Protein AF-A0A7D8YJJ8-F1 (afdb_monomer)

Radius of gyration: 24.1 Å; Cα contacts (8 Å, |Δi|>4): 95; chains: 1; bounding box: 48×29×69 Å

Secondary structure (DSSP, 8-state):
--TTSHHHHHHHHHHHHTTS--S-PPP--EEEEE-EETTEE-TT-EEEE---TT--PPPEEEE--TTSEEEEE-

pLDDT: mean 83.35, std 16.24, range [48.56, 98.62]

Nearest PDB structures (foldseek):
  5bw0-assembly3_F  TM=2.840E-01  e=4.316E+00  Pseudomonas aeruginosa PAO1
  8twz-assembly1_A  TM=2.481E-01  e=8.423E+00  Dickeya dadantii

Mean predicted aligned error: 10.84 Å

Solvent-accessible surface area (backbone atoms only — not comparable to full-atom values): 4658 Å² total; per-residue (Å²): 138,80,78,79,63,58,64,59,53,55,52,56,57,59,59,60,66,68,75,73,76,70,92,69,73,80,91,62,46,83,46,74,52,70,41,64,54,98,86,38,59,36,49,75,41,80,49,73,49,72,53,53,99,90,49,93,60,66,70,32,67,35,56,18,38,84,74,4,38,36,65,37,66,76

Foldseek 3Di:
DPPPPVVVVVVVVVVVVVVPDDPDDPDWDKDKDFDDDPNAGDFQDKDKDDDDPPDPDDIWIFTAHPRRMTITID

Sequence (74 aa):
MPSLRLPLLSWAALTLVSIGCGSSGPQVNLVEGQVTMDGSPLAGSTVMFSPTPSSSGRAAAGVTDASGAYKLTL

Structure (mmCIF, N/CA/C/O backbone):
data_AF-A0A7D8YJJ8-F1
#
_entry.id   AF-A0A7D8YJJ8-F1
#
loop_
_atom_site.group_PDB
_atom_site.id
_atom_site.type_symbol
_atom_site.label_atom_id
_atom_site.label_alt_id
_atom_site.label_comp_id
_atom_site.label_asym_id
_atom_site.label_entity_id
_atom_site.label_seq_id
_atom_site.pdbx_PDB_ins_code
_atom_site.Cartn_x
_atom_site.Cartn_y
_atom_site.Cartn_z
_atom_site.occupancy
_atom_site.B_iso_or_equiv
_atom_site.auth_seq_id
_atom_site.auth_comp_id
_atom_site.auth_asym_id
_atom_site.auth_atom_id
_atom_site.pdbx_PDB_model_num
ATOM 1 N N . MET A 1 1 ? 35.083 -10.693 -53.843 1.00 50.28 1 MET A N 1
ATOM 2 C CA . MET A 1 1 ? 34.688 -11.511 -52.674 1.00 50.28 1 MET A CA 1
ATOM 3 C C . MET A 1 1 ? 33.906 -10.653 -51.660 1.00 50.28 1 MET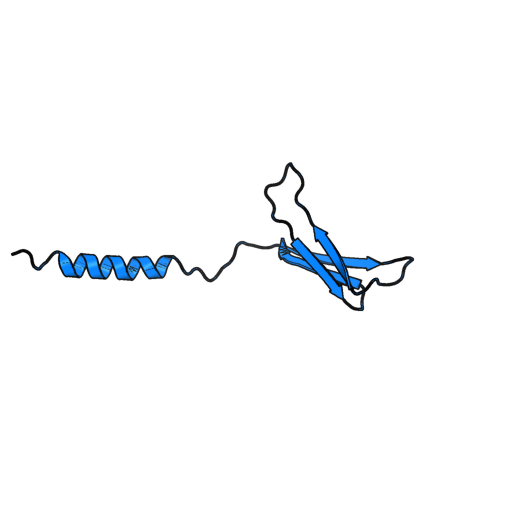 A C 1
ATOM 5 O O . MET A 1 1 ? 34.522 -10.176 -50.716 1.00 50.28 1 MET A O 1
ATOM 9 N N . PRO A 1 2 ? 32.589 -10.389 -51.829 1.00 48.56 2 PRO A N 1
ATOM 10 C CA . PRO A 1 2 ? 31.803 -9.626 -50.848 1.00 48.56 2 PRO A CA 1
ATOM 11 C C . PRO A 1 2 ? 30.833 -10.491 -50.012 1.00 48.56 2 PRO A C 1
ATOM 13 O O . PRO A 1 2 ? 29.990 -9.954 -49.305 1.00 48.56 2 PRO A O 1
ATOM 16 N N . SER A 1 3 ? 30.929 -11.823 -50.064 1.00 50.16 3 SER A N 1
ATOM 17 C CA . SER A 1 3 ? 29.972 -12.740 -49.420 1.00 50.16 3 SER A CA 1
ATOM 18 C C . SER A 1 3 ? 30.204 -12.975 -47.921 1.00 50.16 3 SER A C 1
ATOM 20 O O . SER A 1 3 ? 29.337 -13.530 -47.256 1.00 50.16 3 SER A O 1
ATOM 22 N N . LEU A 1 4 ? 31.336 -12.533 -47.358 1.00 52.72 4 LEU A N 1
ATOM 23 C CA . LEU A 1 4 ? 31.706 -12.844 -45.968 1.00 52.72 4 LEU A CA 1
ATOM 24 C C . LEU A 1 4 ? 31.136 -11.857 -44.925 1.00 52.72 4 LEU A C 1
ATOM 26 O O . LEU A 1 4 ? 31.262 -12.096 -43.730 1.00 52.72 4 LEU A O 1
ATOM 30 N N . ARG A 1 5 ? 30.501 -10.750 -45.346 1.00 55.50 5 ARG A N 1
ATOM 31 C CA . ARG A 1 5 ? 30.029 -9.688 -44.427 1.00 55.50 5 ARG A CA 1
ATOM 32 C C . ARG A 1 5 ? 28.540 -9.742 -44.071 1.00 55.50 5 ARG A C 1
ATOM 34 O O . ARG A 1 5 ? 28.160 -9.188 -43.047 1.00 55.50 5 ARG A O 1
ATOM 41 N N . LEU A 1 6 ? 27.711 -10.419 -44.870 1.00 55.56 6 LEU A N 1
ATOM 42 C CA . LEU A 1 6 ? 26.275 -10.567 -44.601 1.00 55.56 6 LEU A CA 1
ATOM 43 C C . LEU A 1 6 ? 25.943 -11.516 -43.429 1.00 55.56 6 LEU A C 1
ATOM 45 O O . LEU A 1 6 ? 25.178 -11.100 -42.562 1.00 55.56 6 LEU A O 1
ATOM 49 N N . PRO A 1 7 ? 26.507 -12.742 -43.332 1.00 56.31 7 PRO A N 1
ATOM 50 C CA . PRO A 1 7 ? 26.078 -13.698 -42.306 1.00 56.31 7 PRO A CA 1
ATOM 51 C C . PRO A 1 7 ? 26.528 -13.293 -40.895 1.00 56.31 7 PRO A C 1
ATOM 53 O O . PRO A 1 7 ? 25.825 -13.570 -39.927 1.00 56.31 7 PRO A O 1
ATOM 56 N N . LEU A 1 8 ? 27.654 -12.576 -40.769 1.00 58.16 8 LEU A N 1
ATOM 57 C CA . LEU A 1 8 ? 28.108 -12.014 -39.490 1.00 58.16 8 LEU A CA 1
ATOM 58 C C . LEU A 1 8 ? 27.148 -10.940 -38.958 1.00 58.16 8 LEU A C 1
ATOM 60 O O . LEU A 1 8 ? 26.916 -10.871 -37.753 1.00 58.16 8 LEU A O 1
ATOM 64 N N . LEU A 1 9 ? 26.571 -10.123 -39.846 1.00 60.91 9 LEU A N 1
ATOM 65 C CA . LEU A 1 9 ? 25.606 -9.088 -39.471 1.00 60.91 9 LEU A CA 1
ATOM 66 C C . LEU A 1 9 ? 24.282 -9.707 -39.000 1.00 60.91 9 LEU A C 1
ATOM 68 O O . LEU A 1 9 ? 23.693 -9.251 -38.023 1.00 60.91 9 LEU A O 1
ATOM 72 N N . SER A 1 10 ? 23.849 -10.784 -39.662 1.00 62.09 10 SER A N 1
ATOM 73 C CA . SER A 1 10 ? 22.655 -11.551 -39.293 1.00 62.09 10 SER A CA 1
ATOM 74 C C . SER A 1 10 ? 22.802 -12.237 -37.932 1.00 62.09 10 SER A C 1
ATOM 76 O O . SER A 1 10 ? 21.858 -12.245 -37.144 1.00 62.09 10 SER A O 1
ATOM 78 N N . TRP A 1 11 ? 23.988 -12.771 -37.623 1.00 63.38 11 TRP A N 1
ATOM 79 C CA . TRP A 1 11 ? 24.249 -13.405 -36.327 1.00 63.38 11 TRP A CA 1
ATOM 80 C C . TRP A 1 11 ? 24.319 -12.393 -35.180 1.00 63.38 11 TRP A C 1
ATOM 82 O O . TRP A 1 11 ? 23.796 -12.661 -34.100 1.00 63.38 11 TRP A O 1
ATOM 92 N N . ALA A 1 12 ? 24.899 -11.214 -35.427 1.00 67.00 12 ALA A N 1
ATOM 93 C CA . ALA A 1 12 ? 24.951 -10.123 -34.454 1.00 67.00 12 ALA A CA 1
ATOM 94 C C . ALA A 1 12 ? 23.560 -9.542 -34.136 1.00 67.00 12 ALA A C 1
ATOM 96 O O . ALA A 1 12 ? 23.290 -9.162 -33.000 1.00 67.00 12 ALA A O 1
ATOM 97 N N . ALA A 1 13 ? 22.652 -9.506 -35.115 1.00 66.75 13 ALA A N 1
ATOM 98 C CA . ALA A 1 13 ? 21.272 -9.081 -34.887 1.00 66.75 13 ALA A CA 1
ATOM 99 C C . ALA A 1 13 ? 20.492 -10.073 -34.003 1.00 66.75 13 ALA A C 1
ATOM 101 O O . ALA A 1 13 ? 19.671 -9.657 -33.187 1.00 66.75 13 ALA A O 1
ATOM 102 N N . LEU A 1 14 ? 20.770 -11.377 -34.126 1.00 65.62 14 LEU A N 1
ATOM 103 C CA . LEU A 1 14 ? 20.072 -12.424 -33.374 1.00 65.62 14 LEU A CA 1
ATOM 104 C C . LEU A 1 14 ? 20.489 -12.470 -31.893 1.00 65.62 14 LEU A C 1
ATOM 106 O O . LEU A 1 14 ? 19.655 -12.745 -31.034 1.00 65.62 14 LEU A O 1
ATOM 110 N N . THR A 1 15 ? 21.747 -12.148 -31.576 1.00 66.69 15 THR A N 1
ATOM 111 C CA . THR A 1 15 ? 22.232 -12.077 -30.186 1.00 66.69 15 THR A CA 1
ATOM 112 C C . THR A 1 15 ? 21.772 -10.816 -29.453 1.00 66.69 15 THR A C 1
ATOM 114 O O . THR A 1 15 ? 21.638 -10.847 -28.231 1.00 66.69 15 THR A O 1
ATOM 117 N N . LEU A 1 16 ? 21.472 -9.725 -30.167 1.00 65.56 16 LEU A N 1
ATOM 118 C CA . LEU A 1 16 ? 20.976 -8.478 -29.568 1.00 65.56 16 LEU A CA 1
ATOM 119 C C . LEU A 1 16 ? 19.562 -8.613 -28.981 1.00 65.56 16 LEU A C 1
ATOM 121 O O . LEU A 1 16 ? 19.252 -7.977 -27.976 1.00 65.56 16 LEU A O 1
ATOM 125 N N . VAL A 1 17 ? 18.716 -9.462 -29.569 1.00 66.62 17 VAL A N 1
ATOM 126 C CA . VAL A 1 17 ? 17.326 -9.657 -29.115 1.00 66.62 17 VAL A CA 1
ATOM 127 C C . VAL A 1 17 ? 17.261 -10.417 -27.782 1.00 66.62 17 VAL A C 1
ATOM 129 O O . VAL A 1 17 ? 16.346 -10.196 -26.992 1.00 66.62 17 VAL A O 1
ATOM 132 N N . SER A 1 18 ? 18.251 -11.260 -27.475 1.00 65.62 18 SER A N 1
ATOM 133 C CA . SER A 1 18 ? 18.253 -12.072 -26.249 1.00 65.62 18 SER A CA 1
ATOM 134 C C . SER A 1 18 ? 18.681 -11.332 -24.973 1.00 65.62 18 SER A C 1
ATOM 136 O O . SER A 1 18 ? 18.474 -11.855 -23.884 1.00 65.62 18 SER A O 1
ATOM 138 N N . ILE A 1 19 ? 19.251 -10.126 -25.070 1.00 68.00 19 ILE A N 1
ATOM 139 C CA . ILE A 1 19 ? 19.807 -9.389 -23.911 1.00 68.00 19 ILE A CA 1
ATOM 140 C C . ILE A 1 19 ? 18.758 -8.472 -23.247 1.00 68.00 19 ILE A C 1
ATOM 142 O O . ILE A 1 19 ? 18.987 -7.936 -22.168 1.00 68.00 19 ILE A O 1
ATOM 146 N N . GLY A 1 20 ? 17.592 -8.286 -23.877 1.00 63.94 20 GLY A N 1
ATOM 147 C CA . GLY A 1 20 ? 16.553 -7.359 -23.409 1.00 63.94 20 GLY A CA 1
ATOM 148 C C . GLY A 1 20 ? 15.438 -7.977 -22.558 1.00 63.94 20 GLY A C 1
ATOM 149 O O . GLY A 1 20 ? 14.653 -7.237 -21.973 1.00 63.94 20 GLY A O 1
ATOM 150 N N . CYS A 1 21 ? 15.339 -9.307 -22.470 1.00 69.62 21 CYS A N 1
ATOM 151 C CA . CYS A 1 21 ? 14.278 -9.991 -21.722 1.00 69.62 21 CYS A CA 1
ATOM 152 C C . CYS A 1 21 ? 14.822 -10.507 -20.380 1.00 69.62 21 CYS A C 1
ATOM 154 O O . CYS A 1 21 ? 15.093 -11.692 -20.207 1.00 69.62 21 CYS A O 1
ATOM 156 N N . GLY A 1 22 ? 15.047 -9.592 -19.436 1.00 65.56 22 GLY A N 1
ATOM 157 C CA . GLY A 1 22 ? 15.351 -9.942 -18.049 1.00 65.56 22 GLY A CA 1
ATOM 158 C C . GLY A 1 22 ? 14.056 -10.199 -17.279 1.00 65.56 22 GLY A C 1
ATOM 159 O O . GLY A 1 22 ? 13.224 -9.306 -17.167 1.00 65.56 22 GLY A O 1
ATOM 160 N N . SER A 1 23 ? 13.881 -11.403 -16.734 1.00 66.31 23 SER A N 1
ATOM 161 C CA . SER A 1 23 ? 12.687 -11.825 -15.977 1.00 66.31 23 SER A CA 1
ATOM 162 C C . SER A 1 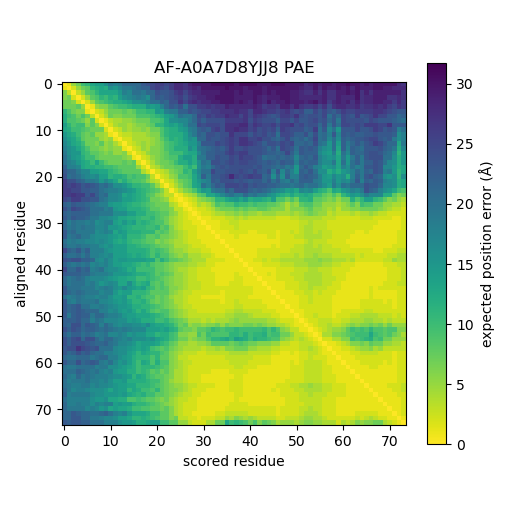23 ? 12.542 -11.178 -14.593 1.00 66.31 23 SER A C 1
ATOM 164 O O . SER A 1 23 ? 11.594 -11.473 -13.869 1.00 66.31 23 SER A O 1
ATOM 166 N N . SER A 1 24 ? 13.491 -10.335 -14.197 1.00 72.75 24 SER A N 1
ATOM 167 C CA . SER A 1 24 ? 13.560 -9.766 -12.858 1.00 72.75 24 SER A CA 1
ATOM 168 C C . SER A 1 24 ? 13.193 -8.292 -12.932 1.00 72.75 24 SER A C 1
ATOM 170 O O . SER A 1 24 ? 13.968 -7.475 -13.427 1.00 72.7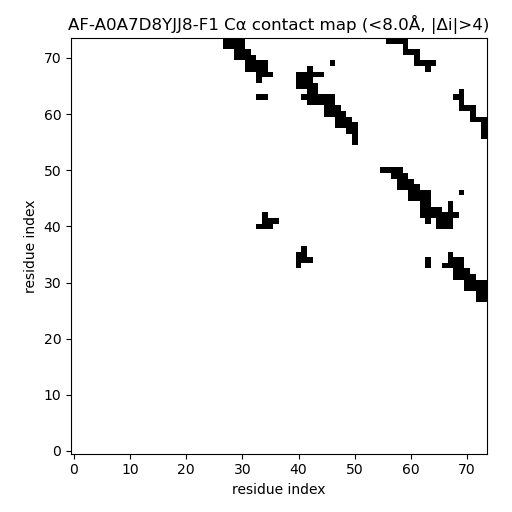5 24 SER A O 1
ATOM 172 N N . GLY A 1 25 ? 11.988 -7.963 -12.463 1.00 71.00 25 GLY A N 1
ATOM 173 C CA . GLY A 1 25 ? 11.587 -6.579 -12.231 1.00 71.00 25 GLY A CA 1
ATOM 174 C C . GLY A 1 25 ? 12.505 -5.884 -11.214 1.00 71.00 25 GLY A C 1
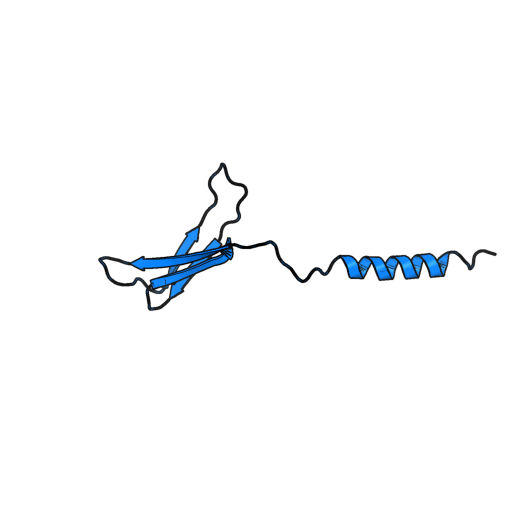ATOM 175 O O . GLY A 1 25 ? 13.355 -6.534 -10.597 1.00 71.00 25 GLY A O 1
ATOM 176 N N . PRO A 1 26 ? 12.359 -4.562 -11.029 1.00 76.12 26 PRO A N 1
ATOM 177 C CA . PRO A 1 26 ? 13.083 -3.851 -9.980 1.00 76.12 26 PRO A CA 1
ATOM 178 C C . PRO A 1 26 ? 12.864 -4.531 -8.621 1.00 76.12 26 PRO A C 1
ATOM 180 O O . PRO A 1 26 ? 11.798 -5.094 -8.371 1.00 76.12 26 PRO A O 1
ATOM 183 N N . GLN A 1 27 ? 13.875 -4.489 -7.748 1.00 80.94 27 GLN A N 1
ATOM 184 C CA . GLN A 1 27 ? 13.693 -4.918 -6.362 1.00 80.94 27 GLN A CA 1
ATOM 185 C C . GLN A 1 27 ? 12.566 -4.096 -5.741 1.00 80.94 27 GLN A C 1
ATOM 187 O O . GLN A 1 27 ? 12.638 -2.869 -5.740 1.00 80.94 27 GLN A O 1
ATOM 192 N N . VAL A 1 28 ? 11.551 -4.792 -5.235 1.00 86.81 28 VAL A N 1
ATOM 193 C CA . VAL A 1 28 ? 10.432 -4.188 -4.517 1.00 86.81 28 VAL A CA 1
ATOM 194 C C . VAL A 1 28 ? 10.461 -4.601 -3.057 1.00 86.81 28 VAL A C 1
ATOM 196 O O . VAL A 1 28 ? 10.825 -5.734 -2.729 1.00 86.81 28 VAL A O 1
ATOM 199 N N . ASN A 1 29 ? 10.036 -3.694 -2.190 1.00 88.62 29 ASN A N 1
ATOM 200 C CA . ASN A 1 29 ? 9.826 -3.975 -0.778 1.00 88.62 29 ASN A CA 1
ATOM 201 C C . ASN A 1 29 ? 8.343 -4.235 -0.519 1.00 88.62 29 ASN A C 1
ATOM 203 O O . ASN A 1 29 ? 7.486 -3.470 -0.960 1.00 88.62 29 ASN A O 1
ATOM 207 N N . LEU A 1 30 ? 8.037 -5.305 0.217 1.00 92.75 30 LEU A N 1
ATOM 208 C CA . LEU A 1 30 ? 6.677 -5.594 0.662 1.00 92.75 30 LEU A CA 1
ATOM 209 C C . LEU A 1 30 ? 6.371 -4.797 1.934 1.00 92.75 30 LEU A C 1
ATOM 211 O O . LEU A 1 30 ? 7.090 -4.905 2.926 1.00 92.75 30 LEU A O 1
ATOM 215 N N . VAL A 1 31 ? 5.287 -4.029 1.906 1.00 95.12 31 VAL A N 1
ATOM 216 C CA . VAL A 1 31 ? 4.728 -3.319 3.058 1.00 95.12 31 VAL A CA 1
ATOM 217 C C . VAL A 1 31 ? 3.347 -3.877 3.353 1.00 95.12 31 VAL A C 1
ATOM 219 O O . VAL A 1 31 ? 2.497 -3.956 2.465 1.00 95.12 31 VAL A O 1
ATOM 222 N N . GLU A 1 32 ? 3.122 -4.246 4.608 1.00 97.00 32 GLU A N 1
ATOM 223 C CA . GLU A 1 32 ? 1.859 -4.800 5.090 1.00 97.00 32 GLU A CA 1
ATOM 224 C C . GLU A 1 32 ? 1.353 -3.992 6.287 1.00 97.00 32 GLU A C 1
ATOM 226 O O . GLU A 1 32 ? 2.137 -3.442 7.065 1.00 97.00 32 GLU A O 1
ATOM 231 N N . GLY A 1 33 ? 0.035 -3.928 6.445 1.00 97.19 33 GLY A N 1
ATOM 232 C CA . GLY A 1 33 ? -0.597 -3.268 7.581 1.00 97.19 33 GLY A CA 1
ATOM 233 C C . GLY A 1 33 ? -2.093 -3.542 7.645 1.00 97.19 33 GLY A C 1
ATOM 234 O O . GLY A 1 33 ? -2.637 -4.263 6.811 1.00 97.19 33 GLY A O 1
ATOM 235 N N . GLN A 1 34 ? -2.756 -2.955 8.639 1.00 98.06 34 GLN A N 1
ATOM 236 C CA . GLN A 1 34 ? -4.192 -3.092 8.867 1.00 98.06 34 GLN A CA 1
ATOM 237 C C . GLN A 1 34 ? -4.823 -1.713 9.055 1.00 98.06 34 GLN A C 1
ATOM 239 O O . GLN A 1 34 ? -4.273 -0.867 9.761 1.00 98.06 34 GLN A O 1
ATOM 244 N N . VAL A 1 35 ? -5.973 -1.489 8.425 1.00 98.06 35 VAL A N 1
ATOM 245 C CA . VAL A 1 35 ? -6.775 -0.274 8.582 1.00 98.06 35 VAL A CA 1
ATOM 246 C C . VAL A 1 35 ? -7.989 -0.594 9.438 1.00 98.06 35 VAL A C 1
ATOM 248 O O . VAL A 1 35 ? -8.703 -1.570 9.194 1.00 98.06 35 VAL A O 1
ATOM 251 N N . THR A 1 36 ? -8.233 0.252 10.432 1.00 98.25 36 THR A N 1
ATOM 252 C CA . THR A 1 36 ? -9.400 0.168 11.305 1.00 98.25 36 THR A CA 1
ATOM 253 C C . THR A 1 36 ? -10.163 1.490 11.312 1.00 98.25 36 THR A C 1
ATOM 255 O O . THR A 1 36 ? -9.596 2.559 11.081 1.00 98.25 36 THR A O 1
ATOM 258 N N . MET A 1 37 ? -11.463 1.407 11.572 1.00 97.69 37 MET A N 1
ATOM 259 C CA . MET A 1 37 ? -12.358 2.529 11.833 1.00 97.69 37 MET A CA 1
ATOM 260 C C . MET A 1 37 ? -13.052 2.246 13.162 1.00 97.69 37 MET A C 1
ATOM 262 O O . MET A 1 37 ? -13.669 1.194 13.324 1.00 97.69 37 MET A O 1
ATOM 266 N N . ASP A 1 38 ? -12.870 3.136 14.139 1.00 97.44 38 ASP A N 1
ATOM 267 C CA . ASP A 1 38 ? -13.403 2.990 15.501 1.00 97.44 38 ASP A CA 1
ATOM 268 C C . ASP A 1 38 ? -13.077 1.632 16.152 1.00 97.44 38 ASP A C 1
ATOM 270 O O . ASP A 1 38 ? -13.895 1.004 16.822 1.00 97.44 38 ASP A O 1
ATOM 274 N N . GLY A 1 39 ? -11.856 1.142 15.917 1.00 97.50 39 GLY A N 1
ATOM 275 C CA . GLY A 1 39 ? -11.377 -0.141 16.440 1.00 97.50 39 GLY A CA 1
ATOM 276 C C . GLY A 1 39 ? -11.847 -1.377 15.666 1.00 97.50 39 GLY A C 1
ATOM 277 O O . GLY A 1 39 ? -11.372 -2.473 15.955 1.00 97.50 39 GLY A O 1
ATOM 278 N N . SER A 1 40 ? -12.713 -1.225 14.661 1.00 98.19 40 SER A N 1
ATOM 279 C CA . SER A 1 40 ? -13.169 -2.326 13.804 1.00 98.19 40 SER A CA 1
ATOM 280 C C . SER A 1 40 ? -12.392 -2.371 12.483 1.00 98.19 40 SER A C 1
ATOM 282 O O . SER A 1 40 ? -12.097 -1.312 11.928 1.00 98.19 40 SER A O 1
ATOM 284 N N . PRO A 1 41 ? -12.057 -3.557 11.940 1.00 98.50 41 PRO A N 1
ATOM 285 C CA . PRO A 1 41 ? -11.410 -3.671 10.635 1.00 98.50 41 PRO A CA 1
ATOM 286 C C . PRO A 1 41 ? -12.204 -3.004 9.512 1.00 98.50 41 PRO A C 1
ATOM 288 O O . PRO A 1 41 ? -13.410 -3.222 9.384 1.00 98.50 41 PRO A O 1
ATOM 291 N N . LEU A 1 42 ? -11.520 -2.219 8.679 1.00 98.44 42 LEU A N 1
ATOM 292 C CA . LEU A 1 42 ? -12.146 -1.504 7.572 1.00 98.44 42 LEU A CA 1
ATOM 293 C C . LEU A 1 42 ? -11.814 -2.178 6.239 1.00 98.44 42 LEU A C 1
ATOM 295 O O . LEU A 1 42 ? -10.730 -1.991 5.685 1.00 98.44 42 LEU A O 1
ATOM 299 N N . ALA A 1 43 ? -12.763 -2.950 5.719 1.00 98.50 43 ALA A N 1
ATOM 300 C CA . ALA A 1 43 ? -12.642 -3.638 4.439 1.00 98.50 43 ALA A CA 1
ATOM 301 C C . ALA A 1 43 ? -12.933 -2.721 3.240 1.00 98.50 43 ALA A C 1
ATOM 303 O O . ALA A 1 43 ? -13.680 -1.747 3.353 1.00 98.50 43 ALA A O 1
ATOM 304 N N . GLY A 1 44 ? -12.372 -3.054 2.073 1.00 98.06 44 GLY A N 1
ATOM 305 C CA . GLY A 1 44 ? -12.686 -2.391 0.803 1.00 98.06 44 GLY A CA 1
ATOM 306 C C . GLY A 1 44 ? -12.170 -0.955 0.675 1.00 98.06 44 GLY A C 1
ATOM 307 O O . GLY A 1 44 ? -12.585 -0.237 -0.232 1.00 98.06 44 GLY A O 1
ATOM 308 N N . SER A 1 45 ? -11.278 -0.523 1.567 1.00 97.75 45 SER A N 1
ATOM 309 C CA . SER A 1 45 ? -10.698 0.819 1.547 1.00 97.75 45 SER A CA 1
ATOM 310 C C . SER A 1 45 ? -9.413 0.862 0.736 1.00 97.75 45 SER A C 1
ATOM 312 O O . SER A 1 45 ? -8.574 -0.030 0.838 1.00 97.75 45 SER A O 1
ATOM 314 N N . THR A 1 46 ? -9.238 1.926 -0.043 1.00 98.00 46 THR A N 1
ATOM 315 C CA . THR A 1 46 ? -8.010 2.158 -0.809 1.00 98.00 46 THR A CA 1
ATOM 316 C C . THR A 1 46 ? -6.934 2.776 0.077 1.00 98.00 46 THR A C 1
ATOM 318 O O . THR A 1 46 ? -7.124 3.855 0.636 1.00 98.00 46 THR A O 1
ATOM 321 N N . VAL A 1 47 ? -5.776 2.128 0.144 1.00 97.88 47 VAL A N 1
ATOM 322 C CA . VAL A 1 47 ? -4.554 2.641 0.773 1.00 97.88 47 VAL A CA 1
ATOM 323 C C . VAL A 1 47 ? -3.582 3.037 -0.332 1.00 97.88 47 VAL A C 1
ATOM 325 O O . VAL A 1 47 ? -3.320 2.236 -1.227 1.00 97.88 47 VAL A O 1
ATOM 328 N N . MET A 1 48 ? -3.043 4.258 -0.279 1.00 96.56 48 MET A N 1
ATOM 329 C CA . MET A 1 48 ? -2.066 4.757 -1.250 1.00 96.56 48 MET A CA 1
ATOM 330 C C . MET A 1 48 ? -0.846 5.340 -0.544 1.00 96.56 48 MET A C 1
ATOM 332 O O . MET A 1 48 ? -0.969 6.201 0.326 1.00 96.56 48 MET A O 1
ATOM 336 N N . PHE A 1 49 ? 0.333 4.879 -0.947 1.00 95.00 49 PHE A N 1
ATOM 337 C CA . PHE A 1 49 ? 1.617 5.400 -0.502 1.00 95.00 49 PHE A CA 1
ATOM 338 C C . PHE A 1 49 ? 2.171 6.280 -1.613 1.00 95.00 49 PHE A C 1
A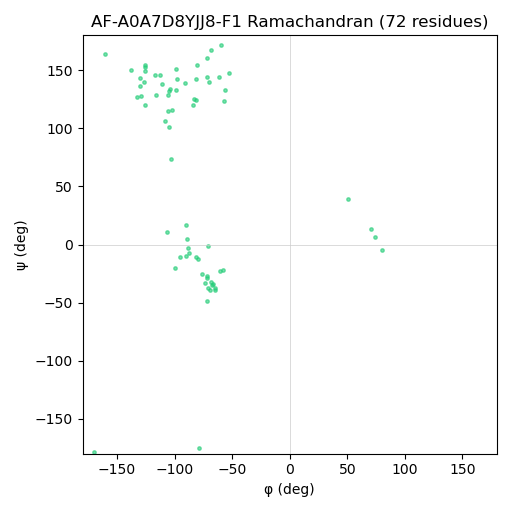TOM 340 O O . PHE A 1 49 ? 2.468 5.792 -2.703 1.00 95.00 49 PHE A O 1
ATOM 347 N N . SER A 1 50 ? 2.302 7.573 -1.328 1.00 94.00 50 SER A N 1
ATOM 348 C CA . SER A 1 50 ? 2.898 8.544 -2.241 1.00 94.00 50 SER A CA 1
ATOM 349 C C . SER A 1 50 ? 4.312 8.897 -1.780 1.00 94.00 50 SER A C 1
ATOM 351 O O . SER A 1 50 ? 4.504 9.178 -0.594 1.00 94.00 50 SER A O 1
ATOM 353 N N . PRO A 1 51 ? 5.304 8.916 -2.685 1.00 91.94 51 PRO A N 1
ATOM 354 C CA . PRO A 1 51 ? 6.647 9.377 -2.358 1.00 91.94 51 PRO A CA 1
ATOM 355 C C . PRO A 1 51 ? 6.626 10.849 -1.922 1.00 91.94 51 PRO A C 1
ATOM 357 O O . PRO A 1 51 ? 5.853 11.662 -2.436 1.00 91.94 51 PRO A O 1
ATOM 360 N N . THR A 1 52 ? 7.481 11.200 -0.963 1.00 93.12 52 THR A N 1
ATOM 361 C CA . THR A 1 52 ? 7.691 12.594 -0.563 1.00 93.12 52 THR A CA 1
ATOM 362 C C . THR A 1 52 ? 8.471 13.340 -1.651 1.00 93.12 52 THR A C 1
ATOM 364 O O . THR A 1 52 ? 9.192 12.710 -2.421 1.00 93.12 52 THR A O 1
ATOM 367 N N . PRO A 1 53 ? 8.430 14.687 -1.695 1.00 89.81 53 PRO A N 1
ATOM 368 C CA . PRO A 1 53 ? 9.187 15.462 -2.690 1.00 89.81 53 PRO A CA 1
ATOM 369 C C . PRO A 1 53 ? 10.704 15.216 -2.663 1.00 89.81 53 PRO A C 1
ATOM 371 O O . PRO A 1 53 ? 11.401 15.480 -3.635 1.00 89.81 53 PRO A O 1
ATOM 374 N N . SER A 1 54 ? 11.219 14.732 -1.533 1.00 88.31 54 SER A N 1
ATOM 375 C CA . SER A 1 54 ? 12.622 14.391 -1.309 1.00 88.31 54 SER A CA 1
ATOM 376 C C . SER A 1 54 ? 12.994 12.951 -1.688 1.00 88.31 54 SER A C 1
ATOM 378 O O . SER A 1 54 ? 14.166 12.598 -1.560 1.00 88.31 54 SER A O 1
ATOM 380 N N . SER A 1 55 ? 12.047 12.110 -2.124 1.00 84.25 55 SER A N 1
ATOM 381 C CA . SER A 1 55 ? 12.309 10.715 -2.496 1.00 84.25 55 SER A CA 1
ATOM 382 C C . SER A 1 55 ? 12.019 10.449 -3.976 1.00 84.25 55 SER A C 1
ATOM 384 O O . SER A 1 55 ? 11.108 11.016 -4.571 1.00 84.25 55 SER A O 1
ATOM 386 N N . SER A 1 56 ? 12.807 9.564 -4.591 1.00 82.50 56 SER A N 1
ATOM 387 C CA . SER A 1 56 ? 12.643 9.123 -5.986 1.00 82.50 56 SER A CA 1
ATOM 388 C C . SER A 1 56 ? 11.740 7.887 -6.129 1.00 82.50 56 SER A C 1
ATOM 390 O O . SER A 1 56 ? 11.783 7.199 -7.150 1.00 82.50 56 SER A O 1
ATOM 392 N N . GLY A 1 57 ? 10.957 7.571 -5.090 1.00 84.62 57 GLY A N 1
ATOM 393 C CA . GLY A 1 57 ? 10.122 6.371 -5.033 1.00 84.62 57 GLY A CA 1
ATOM 394 C C . GLY A 1 57 ? 8.947 6.397 -6.014 1.00 84.62 57 GLY A C 1
ATOM 395 O O . GLY A 1 57 ? 8.604 7.434 -6.581 1.00 84.62 57 GLY A O 1
ATOM 396 N N . ARG A 1 58 ? 8.303 5.242 -6.205 1.00 88.19 58 ARG A N 1
ATOM 397 C CA . ARG A 1 58 ? 7.054 5.122 -6.972 1.00 88.19 58 ARG A CA 1
ATOM 398 C C . ARG A 1 58 ? 5.873 5.075 -6.010 1.00 88.19 58 ARG A C 1
ATOM 400 O O . ARG A 1 58 ? 6.006 4.608 -4.883 1.00 88.19 58 ARG A O 1
ATOM 407 N N . ALA A 1 59 ? 4.719 5.558 -6.460 1.00 91.88 59 ALA A N 1
ATOM 408 C CA . ALA A 1 59 ? 3.490 5.377 -5.704 1.00 91.88 59 ALA A CA 1
ATOM 409 C C . ALA A 1 59 ? 3.034 3.911 -5.769 1.00 91.88 59 ALA A C 1
ATOM 411 O O . ALA A 1 59 ? 3.161 3.273 -6.818 1.00 91.88 59 ALA A O 1
ATOM 412 N N . ALA A 1 60 ? 2.460 3.409 -4.678 1.00 94.44 60 ALA A N 1
ATOM 413 C CA . ALA A 1 60 ? 1.803 2.105 -4.631 1.00 94.44 60 ALA A CA 1
ATOM 414 C C . ALA A 1 60 ? 0.412 2.244 -4.014 1.00 94.44 60 ALA A C 1
ATOM 416 O O . ALA A 1 60 ? 0.215 3.030 -3.087 1.00 94.44 60 ALA A O 1
ATOM 417 N N . ALA A 1 61 ? -0.549 1.478 -4.526 1.00 96.19 61 ALA A N 1
ATOM 418 C CA . ALA A 1 61 ? -1.917 1.470 -4.032 1.00 96.19 61 ALA A CA 1
ATOM 419 C C . ALA A 1 61 ? -2.472 0.047 -3.947 1.00 96.19 61 ALA A C 1
ATOM 421 O O . ALA A 1 61 ? -2.082 -0.829 -4.720 1.00 96.19 61 ALA A O 1
ATOM 422 N N . GLY A 1 62 ? -3.385 -0.166 -3.007 1.00 96.50 62 GLY A N 1
ATOM 423 C CA . GLY A 1 62 ? -3.999 -1.459 -2.733 1.00 96.50 62 GLY A CA 1
ATOM 424 C C . GLY A 1 62 ? -5.303 -1.287 -1.968 1.00 96.50 62 GLY A C 1
ATOM 425 O O . GLY A 1 62 ? -5.579 -0.215 -1.430 1.00 96.50 62 GLY A O 1
ATOM 426 N N . VAL A 1 63 ? -6.116 -2.337 -1.948 1.00 98.31 63 VAL A N 1
ATOM 427 C CA . VAL A 1 63 ? -7.420 -2.343 -1.278 1.00 98.31 63 VAL A CA 1
ATOM 428 C C . VAL A 1 63 ? -7.352 -3.268 -0.073 1.00 98.31 63 VAL A C 1
ATOM 430 O O . VAL A 1 63 ? -6.766 -4.348 -0.163 1.00 98.31 63 VAL A O 1
ATOM 433 N N . THR A 1 64 ? -7.931 -2.845 1.047 1.00 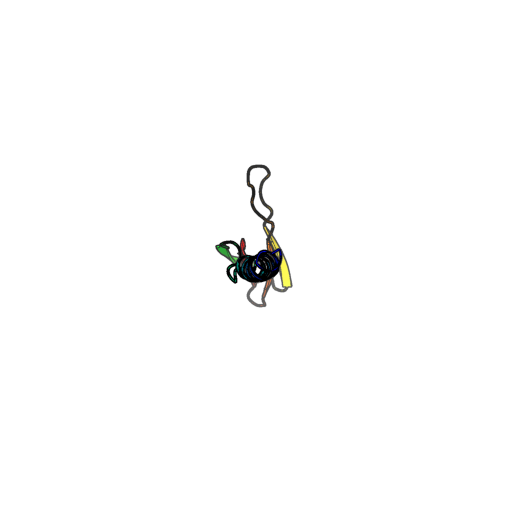98.62 64 THR A N 1
ATOM 434 C CA . THR A 1 64 ? -7.994 -3.664 2.256 1.00 98.62 64 THR A CA 1
ATOM 435 C C . THR A 1 64 ? -8.948 -4.846 2.095 1.00 98.62 64 THR A C 1
ATOM 437 O O . THR A 1 64 ? -10.038 -4.717 1.530 1.00 98.62 64 THR A O 1
ATOM 440 N N . ASP A 1 65 ? -8.553 -6.006 2.614 1.00 98.44 65 ASP A N 1
ATOM 441 C CA . ASP A 1 65 ? -9.397 -7.203 2.640 1.00 98.44 65 ASP A CA 1
ATOM 442 C C . ASP A 1 65 ? -10.447 -7.168 3.771 1.00 98.44 65 ASP A C 1
ATOM 444 O O . ASP A 1 65 ? -10.593 -6.177 4.486 1.00 98.44 65 ASP A O 1
ATOM 448 N N . ALA A 1 66 ? -11.199 -8.261 3.949 1.00 98.38 66 ALA A N 1
ATOM 449 C CA . ALA A 1 66 ? -12.227 -8.378 4.990 1.00 98.38 66 ALA A CA 1
ATOM 450 C C . ALA A 1 66 ? -11.688 -8.230 6.428 1.00 98.38 66 ALA A C 1
ATOM 452 O O . ALA A 1 66 ? -12.443 -7.879 7.332 1.00 98.38 66 ALA A O 1
ATOM 453 N N . SER A 1 67 ? -10.396 -8.485 6.643 1.00 98.19 67 SER A N 1
ATOM 454 C CA . SER A 1 67 ? -9.706 -8.271 7.917 1.00 98.19 67 SER A CA 1
ATOM 455 C C . SER A 1 67 ? -9.118 -6.861 8.043 1.00 98.19 67 SER A C 1
ATOM 457 O O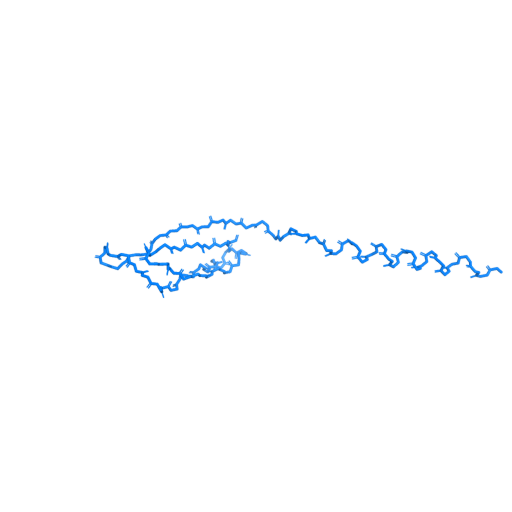 . SER A 1 67 ? -8.431 -6.570 9.020 1.00 98.19 67 SER A O 1
ATOM 459 N N . GLY A 1 68 ? -9.369 -5.975 7.075 1.00 98.44 68 GLY A N 1
ATOM 460 C CA . GLY A 1 68 ? -8.779 -4.640 7.007 1.00 98.44 68 GLY A CA 1
ATOM 461 C C . GLY A 1 68 ? -7.305 -4.642 6.595 1.00 98.44 68 GLY A C 1
ATOM 462 O O . GLY A 1 68 ? -6.672 -3.587 6.643 1.00 98.44 68 GLY A O 1
ATOM 463 N N . ALA A 1 69 ? -6.735 -5.789 6.214 1.00 98.50 69 ALA A N 1
ATOM 464 C CA . ALA A 1 69 ? -5.320 -5.904 5.887 1.00 98.50 69 ALA A CA 1
ATOM 465 C C . ALA A 1 69 ? -5.030 -5.442 4.454 1.00 98.50 69 ALA A C 1
ATOM 467 O O . ALA A 1 69 ? -5.809 -5.708 3.539 1.00 98.50 69 ALA A O 1
ATOM 468 N N . TYR A 1 70 ? -3.893 -4.776 4.249 1.00 98.19 70 TYR A N 1
ATOM 469 C CA . TYR A 1 70 ? -3.389 -4.388 2.931 1.00 98.19 70 TYR A CA 1
ATOM 470 C C . TYR A 1 70 ? -1.962 -4.896 2.712 1.00 98.19 70 TYR A C 1
ATOM 472 O O . TYR A 1 70 ? -1.197 -5.076 3.661 1.00 98.19 70 TYR A O 1
ATOM 480 N N . LYS A 1 71 ? -1.594 -5.076 1.438 1.00 97.38 71 LYS A N 1
ATOM 481 C CA . LYS A 1 71 ? -0.232 -5.395 0.992 1.00 97.38 71 LYS A CA 1
ATOM 482 C C . LYS A 1 71 ? 0.147 -4.493 -0.179 1.00 97.38 71 LYS A C 1
ATOM 484 O O . LYS A 1 71 ? -0.597 -4.435 -1.156 1.00 97.38 71 LYS A O 1
ATOM 489 N N . LEU A 1 72 ? 1.282 -3.806 -0.089 1.00 95.81 72 LEU A N 1
ATOM 490 C CA . LEU A 1 72 ? 1.814 -2.920 -1.128 1.00 95.81 72 LEU A CA 1
ATOM 491 C C . LEU A 1 72 ? 3.251 -3.312 -1.468 1.00 95.81 72 LEU A C 1
ATOM 493 O O . LEU A 1 72 ? 4.039 -3.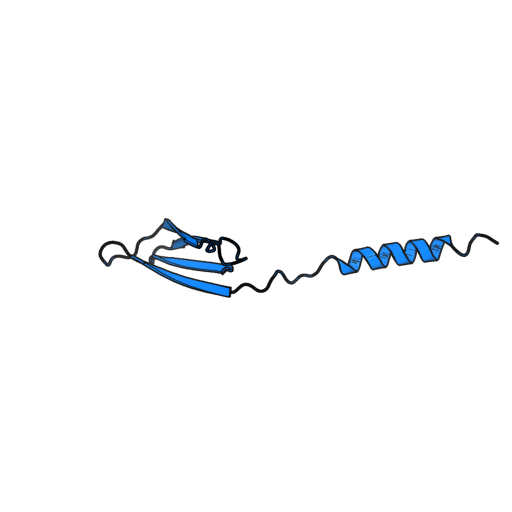611 -0.577 1.00 95.81 72 LEU A O 1
ATOM 497 N N . THR A 1 73 ? 3.598 -3.276 -2.751 1.00 92.12 73 THR A N 1
ATOM 498 C CA . THR A 1 73 ? 4.976 -3.453 -3.231 1.00 92.12 73 THR A CA 1
A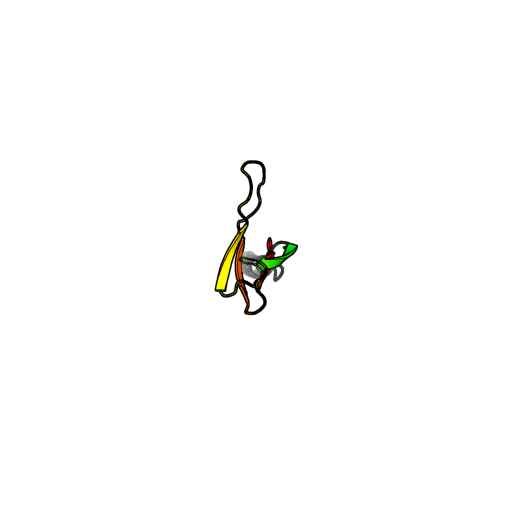TOM 499 C C . THR A 1 73 ? 5.532 -2.103 -3.677 1.00 92.12 73 THR A C 1
ATOM 501 O O . THR A 1 73 ? 4.999 -1.525 -4.628 1.00 92.12 73 THR A O 1
ATOM 504 N N . LEU A 1 74 ? 6.557 -1.605 -2.978 1.00 86.50 74 LEU A N 1
ATOM 505 C CA . LEU A 1 74 ? 7.212 -0.303 -3.195 1.00 86.50 74 LEU A CA 1
ATOM 506 C C . LEU A 1 74 ? 8.541 -0.433 -3.935 1.00 86.50 74 LEU A C 1
ATOM 508 O O . LEU A 1 74 ? 9.277 -1.391 -3.612 1.00 86.50 74 LEU A O 1
#